Protein AF-A0A6G0Z2K0-F1 (afdb_monomer_lite)

Organism: Aphis craccivora (NCBI:txid307492)

Secondary structure (DSSP, 8-state):
-EEEEHHHHHHHTSTTT--TTEEEEEEEEE--TT-SSPEEEEEEEE-----TT-STTS---

Sequence (61 aa):
MYRVQGGGINVLNQSNNWDPQFEFTYRGLVPMKGKPEPMKVWILTRKRADVENTEALQQQQ

Radius of gyration: 18.02 Å; chains: 1; bounding box: 36×33×54 Å

Foldseek 3Di:
DDKDWPVRVVVCPDPVNDDPQWDWAWDDFADDPPDPGTTTMTDIDGHDPPPPPPVPPPPDD

pLDDT: mean 81.62, std 16.96, range [38.81, 95.56]

InterPro domains:
  IPR029787 Nucleotide cyclase [SSF55073] (18-49)

Structure (mmCIF, N/CA/C/O backbone):
data_AF-A0A6G0Z2K0-F1
#
_entry.id   AF-A0A6G0Z2K0-F1
#
loop_
_atom_site.group_PDB
_atom_site.id
_atom_site.type_symbol
_atom_site.label_atom_id
_atom_site.label_alt_id
_atom_site.label_comp_id
_atom_site.label_asym_id
_atom_site.label_entity_id
_atom_site.label_seq_id
_atom_site.pdbx_PDB_ins_code
_atom_site.Cartn_x
_atom_site.Cartn_y
_atom_site.Cartn_z
_atom_site.occupancy
_atom_site.B_iso_or_equiv
_atom_site.auth_seq_id
_atom_site.auth_comp_id
_atom_site.auth_asym_id
_atom_site.auth_atom_id
_atom_site.pdbx_PDB_model_num
ATOM 1 N N . MET A 1 1 ? 9.070 -12.052 -1.326 1.00 68.31 1 MET A N 1
ATOM 2 C CA . MET A 1 1 ? 7.726 -11.445 -1.200 1.00 68.31 1 MET A CA 1
ATOM 3 C C . MET A 1 1 ? 7.645 -10.781 0.163 1.00 68.31 1 MET A C 1
ATOM 5 O O . MET A 1 1 ? 7.778 -11.484 1.158 1.00 68.31 1 MET A O 1
ATOM 9 N N . TYR A 1 2 ? 7.497 -9.456 0.220 1.00 83.31 2 TYR A N 1
ATOM 10 C CA . TYR A 1 2 ? 7.471 -8.709 1.486 1.00 83.31 2 TYR A CA 1
ATOM 11 C C . TYR A 1 2 ? 6.047 -8.240 1.803 1.00 83.31 2 TYR A C 1
ATOM 13 O O . TYR A 1 2 ? 5.257 -7.998 0.893 1.00 83.31 2 TYR A O 1
ATOM 21 N N . ARG A 1 3 ? 5.703 -8.118 3.090 1.00 82.00 3 ARG A N 1
ATOM 22 C CA . ARG A 1 3 ? 4.439 -7.505 3.530 1.00 82.00 3 ARG A CA 1
ATOM 23 C C . ARG A 1 3 ? 4.710 -6.082 3.987 1.00 82.00 3 ARG A C 1
ATOM 25 O O . ARG A 1 3 ? 5.564 -5.869 4.841 1.00 82.00 3 ARG A O 1
ATOM 32 N N . VAL A 1 4 ? 3.958 -5.136 3.444 1.00 87.56 4 VAL A N 1
ATOM 33 C CA . VAL A 1 4 ? 4.086 -3.712 3.748 1.00 87.56 4 VAL A CA 1
ATOM 34 C C . VAL A 1 4 ? 2.786 -3.221 4.369 1.00 87.56 4 VAL A C 1
ATOM 36 O O . VAL A 1 4 ? 1.692 -3.469 3.867 1.00 87.56 4 VAL A O 1
ATOM 39 N N . GLN A 1 5 ? 2.908 -2.549 5.507 1.00 88.12 5 GLN A N 1
ATOM 40 C CA . GLN A 1 5 ? 1.795 -1.901 6.196 1.00 88.12 5 GLN A CA 1
ATOM 41 C C . GLN A 1 5 ? 1.422 -0.579 5.515 1.00 88.12 5 GLN A C 1
ATOM 43 O O . GLN A 1 5 ? 2.260 0.037 4.863 1.00 88.12 5 GLN A O 1
ATOM 48 N N . GLY A 1 6 ? 0.2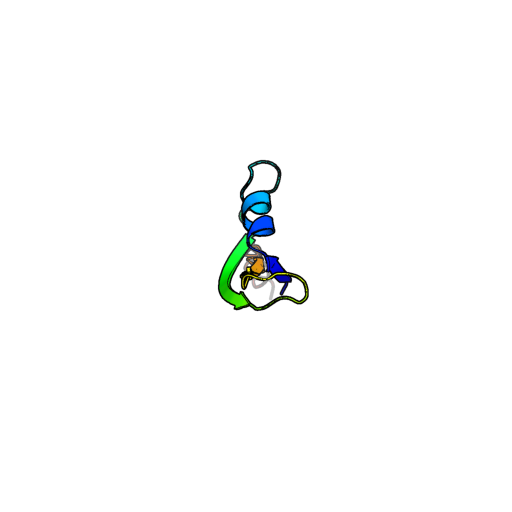04 -0.081 5.742 1.00 81.19 6 GLY A N 1
ATOM 49 C CA . GLY A 1 6 ? -0.264 1.185 5.156 1.00 81.19 6 GLY A CA 1
ATOM 50 C C . GLY A 1 6 ? 0.584 2.426 5.442 1.00 81.19 6 GLY A C 1
ATOM 51 O O . GLY A 1 6 ? 0.594 3.344 4.636 1.00 81.19 6 GLY A O 1
ATOM 52 N N . GLY A 1 7 ? 1.345 2.459 6.538 1.00 85.00 7 GLY A N 1
ATOM 53 C CA . GLY A 1 7 ? 2.333 3.525 6.743 1.00 85.00 7 GLY A CA 1
ATOM 54 C C . GLY A 1 7 ? 3.553 3.388 5.825 1.00 85.00 7 GLY A C 1
ATOM 55 O O . GLY A 1 7 ? 4.065 4.379 5.320 1.00 85.00 7 GLY A O 1
ATOM 56 N N . GLY A 1 8 ? 3.991 2.154 5.566 1.00 85.12 8 GLY A N 1
ATOM 57 C CA . GLY A 1 8 ? 5.180 1.866 4.765 1.00 85.12 8 GLY A CA 1
ATOM 58 C C . GLY A 1 8 ? 5.004 2.179 3.280 1.00 85.12 8 GLY A C 1
ATOM 59 O O . GLY A 1 8 ? 5.932 2.689 2.669 1.00 85.12 8 GLY A O 1
ATOM 60 N N . ILE A 1 9 ? 3.816 1.951 2.708 1.00 87.38 9 ILE A N 1
ATOM 61 C CA . ILE A 1 9 ? 3.533 2.313 1.305 1.00 87.38 9 ILE A CA 1
ATOM 62 C C . ILE A 1 9 ? 3.675 3.822 1.069 1.00 87.38 9 ILE A C 1
ATOM 64 O O . ILE A 1 9 ? 4.238 4.232 0.062 1.00 87.38 9 ILE A O 1
ATOM 68 N N . ASN A 1 10 ? 3.228 4.647 2.022 1.00 88.25 10 ASN A N 1
ATOM 69 C CA . ASN A 1 10 ? 3.325 6.101 1.904 1.00 88.25 10 ASN A CA 1
ATOM 70 C C . ASN A 1 10 ? 4.781 6.558 1.865 1.00 88.25 10 ASN A C 1
ATOM 72 O O . ASN A 1 10 ? 5.114 7.422 1.066 1.00 88.25 10 ASN A O 1
ATOM 76 N N . VAL A 1 11 ? 5.638 5.953 2.692 1.00 92.00 11 VAL A N 1
ATOM 77 C CA . VAL A 1 11 ? 7.079 6.234 2.692 1.00 92.00 11 VAL A CA 1
ATOM 78 C C . VAL A 1 11 ? 7.710 5.787 1.376 1.00 92.00 11 VAL A C 1
ATOM 80 O O . VAL A 1 11 ? 8.433 6.555 0.762 1.00 92.00 11 VAL A O 1
ATOM 83 N N . LEU A 1 12 ? 7.392 4.584 0.890 1.00 91.00 12 LEU A N 1
ATOM 84 C CA . LEU A 1 12 ? 7.950 4.057 -0.364 1.00 91.00 12 LEU A CA 1
ATOM 85 C C . LEU A 1 12 ? 7.490 4.816 -1.621 1.00 91.00 12 LEU A C 1
ATOM 87 O O . LEU A 1 12 ? 8.102 4.669 -2.671 1.00 91.00 12 LEU A O 1
ATOM 91 N N . ASN A 1 13 ? 6.441 5.636 -1.523 1.00 88.25 13 ASN A N 1
ATOM 92 C CA . ASN A 1 13 ? 5.984 6.510 -2.604 1.00 88.25 13 ASN A CA 1
ATOM 93 C C . ASN A 1 13 ? 6.604 7.920 -2.559 1.00 88.25 13 ASN A C 1
ATOM 95 O O . ASN A 1 13 ? 6.313 8.736 -3.432 1.00 88.25 13 ASN A O 1
ATOM 99 N N . GLN A 1 14 ? 7.430 8.237 -1.558 1.00 92.31 14 GLN A N 1
ATOM 100 C CA . GLN A 1 14 ? 8.156 9.508 -1.500 1.00 92.31 14 GLN A CA 1
ATOM 101 C C . GLN A 1 14 ? 9.339 9.490 -2.471 1.00 92.31 14 GLN A C 1
ATOM 103 O O . GLN A 1 14 ? 9.958 8.452 -2.677 1.00 92.31 14 GLN A O 1
ATOM 108 N N . SER A 1 15 ? 9.687 10.638 -3.056 1.00 88.38 15 SER A N 1
ATOM 109 C CA . SER A 1 15 ? 10.695 10.733 -4.127 1.00 88.38 15 SER A CA 1
ATOM 110 C C . SER A 1 15 ? 12.079 10.179 -3.760 1.00 88.38 15 SER A C 1
ATOM 112 O O . SER A 1 15 ? 12.796 9.700 -4.629 1.00 88.38 15 SER A O 1
ATOM 114 N N . ASN A 1 16 ? 12.450 10.218 -2.482 1.00 92.31 16 ASN A N 1
ATOM 115 C CA . ASN A 1 16 ? 13.703 9.688 -1.935 1.00 92.31 16 ASN A CA 1
ATOM 116 C C . ASN A 1 16 ? 13.705 8.161 -1.732 1.00 92.31 16 ASN A C 1
ATOM 118 O O . ASN A 1 16 ? 14.766 7.569 -1.550 1.00 92.31 16 ASN A O 1
ATOM 122 N N . ASN A 1 17 ? 12.531 7.534 -1.712 1.00 90.62 17 ASN A N 1
ATOM 123 C CA . ASN A 1 17 ? 12.329 6.112 -1.442 1.00 90.62 17 ASN A CA 1
ATOM 124 C C . ASN A 1 17 ? 11.627 5.380 -2.595 1.00 90.62 17 ASN A C 1
ATOM 126 O O . ASN A 1 17 ? 11.475 4.158 -2.532 1.00 90.62 17 ASN A O 1
ATOM 130 N N . TRP A 1 18 ? 11.203 6.122 -3.617 1.00 90.94 18 TRP A N 1
ATOM 131 C CA . TRP A 1 18 ? 10.512 5.614 -4.786 1.00 90.94 18 TRP A CA 1
ATOM 132 C C . TRP A 1 18 ? 11.458 4.814 -5.679 1.00 90.94 18 TRP A C 1
ATOM 134 O O . TRP A 1 18 ? 12.572 5.240 -5.980 1.00 90.94 18 TRP A O 1
ATOM 144 N N . ASP A 1 19 ? 10.982 3.654 -6.119 1.00 91.75 19 ASP A N 1
ATOM 145 C CA . ASP A 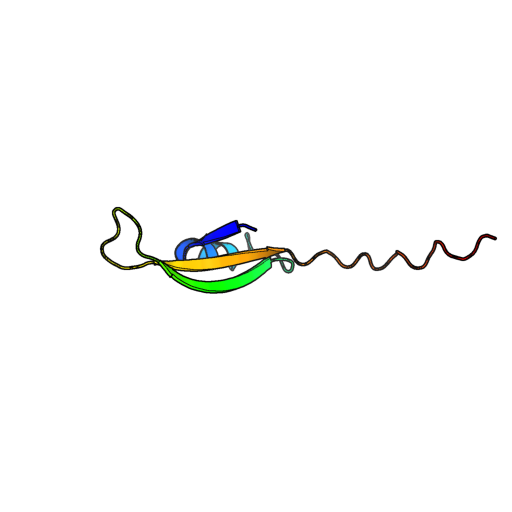1 19 ? 11.678 2.759 -7.037 1.00 91.75 19 ASP A CA 1
ATOM 146 C C . ASP A 1 19 ? 10.656 2.280 -8.085 1.00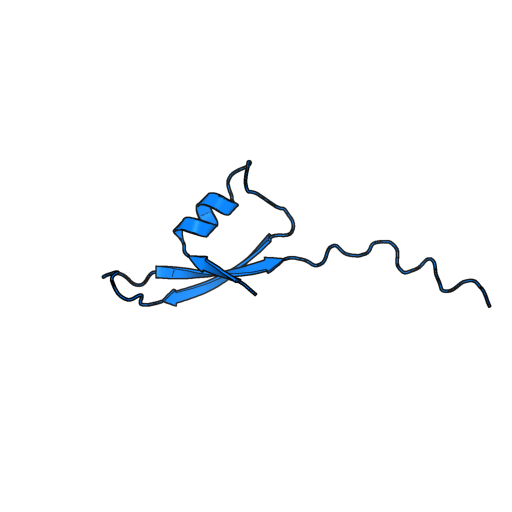 91.75 19 ASP A C 1
ATOM 148 O O . ASP A 1 19 ? 9.624 1.710 -7.706 1.00 91.75 19 ASP A O 1
ATOM 152 N N . PRO A 1 20 ? 10.901 2.492 -9.393 1.00 90.69 20 PRO A N 1
ATOM 153 C CA . PRO A 1 20 ? 9.982 2.072 -10.453 1.00 90.69 20 PRO A CA 1
ATOM 154 C C . PRO A 1 20 ? 9.788 0.551 -10.522 1.00 90.69 20 PRO A C 1
ATOM 156 O O . PRO A 1 20 ? 8.827 0.079 -11.135 1.00 90.69 20 PRO A O 1
ATOM 159 N N . GLN A 1 21 ? 10.683 -0.231 -9.911 1.00 92.19 21 GLN A N 1
ATOM 160 C CA . GLN A 1 21 ? 10.562 -1.682 -9.837 1.00 92.19 21 GLN A CA 1
ATOM 161 C C . GLN A 1 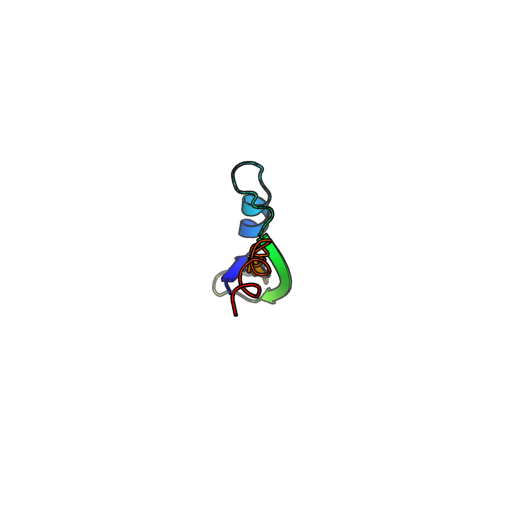21 ? 9.559 -2.135 -8.774 1.00 92.19 21 GLN A C 1
ATOM 163 O O . GLN A 1 21 ? 9.184 -3.307 -8.776 1.00 92.19 21 GLN A O 1
ATOM 168 N N . PHE A 1 22 ? 9.132 -1.268 -7.851 1.00 92.38 22 PHE A N 1
ATOM 169 C CA . PHE A 1 22 ? 8.180 -1.654 -6.815 1.00 92.38 22 PHE A CA 1
ATOM 170 C C . PHE A 1 22 ? 6.773 -1.863 -7.366 1.00 92.38 22 PHE A C 1
ATOM 172 O O . PHE A 1 22 ? 6.195 -1.013 -8.038 1.00 92.38 22 PHE A O 1
ATOM 179 N N . GLU A 1 23 ? 6.188 -2.995 -6.989 1.00 91.69 23 GLU A N 1
ATOM 180 C CA . GLU A 1 23 ? 4.797 -3.328 -7.254 1.00 91.69 23 GLU A CA 1
ATOM 181 C C . GLU A 1 23 ? 4.076 -3.649 -5.953 1.00 91.69 23 GLU A C 1
ATOM 183 O O . GLU A 1 23 ? 4.536 -4.454 -5.138 1.00 91.69 23 GLU A O 1
ATOM 188 N N . PHE A 1 24 ? 2.909 -3.033 -5.775 1.00 92.62 24 PHE A N 1
ATOM 189 C CA . PHE A 1 24 ? 2.112 -3.169 -4.566 1.00 92.62 24 PHE A CA 1
ATOM 190 C C . PHE A 1 24 ? 0.759 -3.792 -4.883 1.00 92.62 24 PHE A C 1
ATOM 192 O O . PHE A 1 24 ? -0.097 -3.171 -5.506 1.00 92.62 24 PHE A O 1
ATOM 199 N N . THR A 1 25 ? 0.531 -5.004 -4.387 1.00 93.81 25 THR A N 1
ATOM 200 C CA . THR A 1 25 ? -0.776 -5.667 -4.471 1.00 93.81 25 THR A CA 1
ATOM 201 C C . THR A 1 25 ? -1.508 -5.517 -3.144 1.00 93.81 25 THR A C 1
ATOM 203 O O . THR A 1 25 ? -1.000 -5.939 -2.103 1.00 93.81 25 THR A O 1
ATOM 206 N N . TYR A 1 26 ? -2.699 -4.913 -3.146 1.00 93.44 26 TYR A N 1
ATOM 207 C CA . TYR A 1 26 ? -3.487 -4.782 -1.920 1.00 93.44 26 TYR A CA 1
ATOM 208 C C . TYR A 1 26 ? -3.970 -6.152 -1.436 1.00 93.44 26 TYR A C 1
ATOM 210 O O . TYR A 1 26 ? -4.574 -6.910 -2.189 1.00 93.44 26 TYR A O 1
ATOM 218 N N . ARG A 1 27 ? -3.706 -6.468 -0.163 1.00 93.94 27 ARG A N 1
ATOM 219 C CA . ARG A 1 27 ? -4.094 -7.745 0.454 1.00 93.94 27 ARG A CA 1
ATOM 220 C C . ARG A 1 27 ? -5.398 -7.644 1.237 1.00 93.94 27 ARG A C 1
ATOM 222 O O . ARG A 1 27 ? -6.092 -8.645 1.376 1.00 93.94 27 ARG A O 1
ATOM 229 N N . GLY A 1 28 ? -5.698 -6.481 1.811 1.00 93.00 28 GLY A N 1
ATOM 230 C CA . GLY A 1 28 ? -6.852 -6.296 2.691 1.00 93.00 28 GLY A CA 1
ATOM 231 C C . GLY A 1 28 ? -6.494 -5.738 4.066 1.00 93.00 28 GLY A C 1
ATOM 232 O O . GLY A 1 28 ? -5.357 -5.342 4.338 1.00 93.00 28 GLY A O 1
ATOM 233 N N . LEU A 1 29 ? -7.495 -5.726 4.941 1.00 95.56 29 LEU A N 1
ATOM 234 C CA . LEU A 1 29 ? -7.362 -5.390 6.354 1.00 95.56 29 LEU A CA 1
ATOM 235 C C . LEU A 1 29 ? -6.880 -6.610 7.151 1.00 95.56 29 LEU A C 1
ATOM 237 O O . LEU A 1 29 ? -7.360 -7.726 6.952 1.00 95.56 29 LEU A O 1
ATOM 241 N N . VAL A 1 30 ? -5.913 -6.406 8.044 1.00 93.44 30 VAL A N 1
ATOM 242 C CA . VAL A 1 30 ? -5.322 -7.461 8.876 1.00 93.44 30 VAL A CA 1
ATOM 243 C C . VAL A 1 30 ? -5.354 -7.027 10.338 1.00 93.44 30 VAL A C 1
ATOM 245 O O . VAL A 1 30 ? -4.734 -6.014 10.672 1.00 93.44 30 VAL A O 1
ATOM 248 N N . PRO A 1 31 ? -6.041 -7.768 11.225 1.00 93.12 31 PRO A N 1
ATOM 249 C CA . PRO A 1 31 ? -5.941 -7.540 12.660 1.00 93.12 31 PRO A CA 1
ATOM 250 C C . PRO A 1 31 ? -4.493 -7.741 13.113 1.00 93.12 31 PRO A C 1
ATOM 252 O O . PRO A 1 31 ? -3.869 -8.753 12.789 1.00 93.12 31 PRO A O 1
ATOM 255 N N . MET A 1 32 ? -3.946 -6.779 13.853 1.00 89.81 32 MET A N 1
ATOM 256 C CA . MET A 1 32 ? -2.600 -6.873 14.415 1.00 89.81 32 MET A CA 1
ATOM 257 C C . MET A 1 32 ? -2.676 -6.742 15.929 1.00 89.81 32 MET A C 1
ATOM 259 O O . MET A 1 32 ? -3.356 -5.859 16.448 1.00 89.81 32 MET A O 1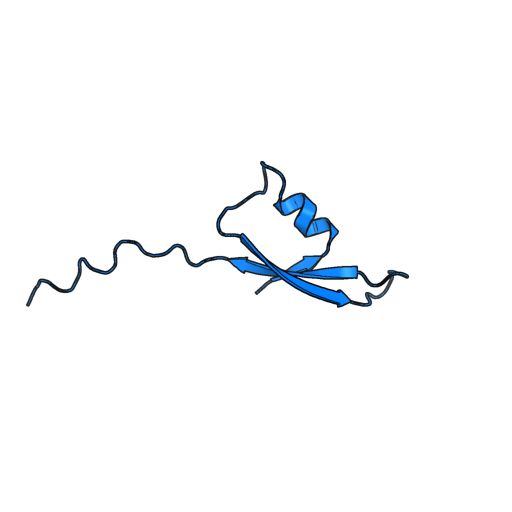
ATOM 263 N N . LYS A 1 33 ? -1.954 -7.604 16.649 1.00 92.50 33 LYS A N 1
ATOM 264 C CA . LYS A 1 33 ? -1.865 -7.515 18.109 1.00 92.50 33 LYS A CA 1
ATOM 265 C C . LYS A 1 33 ? -1.379 -6.116 18.506 1.00 92.50 33 LYS A C 1
ATOM 267 O O . LYS A 1 33 ? -0.371 -5.646 17.987 1.00 92.50 33 LYS A O 1
ATOM 272 N N . GLY A 1 34 ? -2.094 -5.467 19.423 1.00 92.19 34 GLY A N 1
ATOM 273 C CA . GLY A 1 34 ? -1.752 -4.127 19.908 1.00 92.19 34 GLY A CA 1
ATOM 274 C C . GLY A 1 34 ? -2.255 -2.971 19.039 1.00 92.19 34 GLY A C 1
ATOM 275 O O . GLY A 1 34 ? -1.998 -1.822 19.387 1.00 92.19 34 GLY A O 1
ATOM 276 N N . LYS A 1 35 ? -2.991 -3.233 17.948 1.00 88.69 35 LYS A N 1
ATOM 277 C CA . LYS A 1 35 ? -3.754 -2.198 17.239 1.00 88.69 35 LYS A CA 1
ATOM 278 C C . LYS A 1 35 ? -5.254 -2.472 17.342 1.00 88.69 35 LYS A C 1
ATOM 280 O O . LYS A 1 35 ? -5.671 -3.571 16.981 1.00 88.69 35 LYS A O 1
ATOM 285 N N . PRO A 1 36 ? -6.053 -1.498 17.819 1.00 90.88 36 PRO A N 1
ATOM 286 C CA . PRO A 1 36 ? -7.499 -1.671 17.929 1.00 90.88 36 PRO A CA 1
ATOM 287 C C . PRO A 1 36 ? -8.156 -1.777 16.549 1.00 90.88 36 PRO A C 1
ATOM 289 O O . PRO A 1 36 ? -9.091 -2.549 16.369 1.00 90.88 36 PRO A O 1
ATOM 292 N N . GLU A 1 37 ? -7.626 -1.057 15.558 1.00 93.50 37 GLU A N 1
ATOM 293 C CA . GLU A 1 37 ? -8.128 -1.095 14.188 1.00 93.50 37 GLU A CA 1
ATOM 294 C C . GLU A 1 37 ? -7.306 -2.045 13.300 1.00 93.50 37 GLU A C 1
ATOM 296 O O . GLU A 1 37 ? -6.065 -2.011 13.335 1.00 93.50 37 GLU 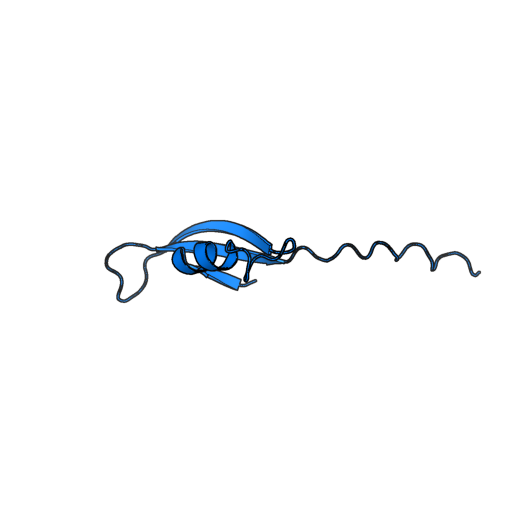A O 1
ATOM 301 N N . PRO A 1 38 ? -7.964 -2.873 12.462 1.00 92.56 38 PRO A N 1
ATOM 302 C CA . PRO A 1 38 ? -7.294 -3.667 11.444 1.00 92.56 38 PRO A CA 1
ATOM 303 C C . PRO A 1 38 ? -6.473 -2.791 10.501 1.00 92.56 38 PRO A C 1
ATOM 305 O O . PRO A 1 38 ? -6.933 -1.773 9.986 1.00 92.56 38 PRO A O 1
ATOM 308 N N . MET A 1 39 ? -5.249 -3.213 10.219 1.00 93.81 39 MET A N 1
ATOM 309 C CA . MET A 1 39 ? -4.346 -2.438 9.390 1.00 93.81 39 MET A CA 1
ATOM 310 C C . MET A 1 39 ? -4.458 -2.843 7.925 1.00 93.81 39 MET A C 1
ATOM 312 O O . MET A 1 39 ? -4.469 -4.028 7.596 1.00 93.81 39 MET A O 1
ATOM 316 N N . LYS A 1 40 ? -4.470 -1.857 7.025 1.00 94.25 40 LYS A N 1
ATOM 317 C CA . LYS A 1 40 ? -4.330 -2.106 5.589 1.00 94.25 40 LYS A CA 1
ATOM 318 C C . LYS A 1 40 ? -2.934 -2.677 5.296 1.00 94.25 40 LYS A C 1
ATOM 320 O O . LYS A 1 40 ? -1.930 -2.107 5.731 1.00 94.25 40 LYS A O 1
ATOM 325 N N . VAL A 1 41 ? -2.874 -3.786 4.563 1.00 94.00 41 VAL A N 1
ATOM 326 C CA . VAL A 1 41 ? -1.624 -4.458 4.187 1.00 94.00 41 VAL A CA 1
ATOM 327 C C . VAL A 1 41 ? -1.548 -4.632 2.676 1.00 94.00 41 VAL A C 1
ATOM 329 O O . VAL A 1 41 ? -2.536 -4.955 2.015 1.00 94.00 41 VAL A O 1
ATOM 332 N N . TRP A 1 42 ? -0.341 -4.458 2.155 1.00 94.25 42 TRP A N 1
ATOM 333 C CA . TRP A 1 42 ? 0.036 -4.700 0.776 1.00 94.25 42 TRP A CA 1
ATOM 334 C C . TRP A 1 42 ? 1.125 -5.761 0.720 1.00 94.25 42 TRP A C 1
ATOM 336 O O . TRP A 1 42 ? 1.915 -5.947 1.649 1.00 94.25 42 TRP A O 1
ATOM 346 N N . ILE A 1 43 ? 1.158 -6.462 -0.396 1.00 93.81 43 ILE A N 1
ATOM 347 C CA . ILE A 1 43 ? 2.263 -7.310 -0.799 1.00 93.81 43 ILE A CA 1
ATOM 348 C C . ILE A 1 43 ? 3.162 -6.448 -1.673 1.00 93.81 43 ILE A C 1
ATOM 350 O O . ILE A 1 43 ? 2.684 -5.872 -2.645 1.00 93.81 43 ILE A O 1
ATOM 354 N N . LEU A 1 44 ? 4.441 -6.380 -1.320 1.00 93.44 44 LEU A N 1
ATOM 355 C CA . LEU A 1 44 ? 5.471 -5.764 -2.142 1.00 93.44 44 LEU A CA 1
ATOM 356 C C . LEU A 1 44 ? 6.223 -6.850 -2.917 1.00 93.44 44 LEU A C 1
ATOM 358 O O . LEU A 1 44 ? 6.827 -7.765 -2.330 1.00 93.44 44 LEU A O 1
ATOM 362 N N . THR A 1 45 ? 6.195 -6.712 -4.234 1.00 92.75 45 THR A N 1
ATOM 363 C CA . THR A 1 45 ? 7.028 -7.434 -5.195 1.00 92.75 45 THR A CA 1
ATOM 364 C C . THR A 1 45 ? 7.958 -6.455 -5.903 1.00 92.75 45 THR A C 1
ATOM 366 O O . THR A 1 45 ? 7.746 -5.243 -5.882 1.00 92.75 45 THR A O 1
ATOM 369 N N . ARG A 1 46 ? 9.035 -6.982 -6.489 1.00 90.25 46 ARG A N 1
ATOM 370 C CA . ARG A 1 46 ? 9.839 -6.235 -7.454 1.00 90.25 46 ARG A CA 1
ATOM 371 C C . ARG A 1 46 ? 9.556 -6.804 -8.831 1.00 90.25 46 ARG A C 1
ATOM 373 O O . ARG A 1 46 ? 9.599 -8.030 -8.981 1.00 90.25 46 ARG A O 1
ATOM 380 N N . LYS A 1 47 ? 9.334 -5.933 -9.812 1.00 87.12 47 LYS A N 1
ATOM 381 C CA . LYS A 1 47 ? 9.475 -6.300 -11.218 1.00 87.12 47 LYS A CA 1
ATOM 382 C C . LYS A 1 47 ? 10.870 -6.880 -11.394 1.00 87.12 47 LYS A C 1
ATOM 384 O O . LYS A 1 47 ? 11.844 -6.333 -10.869 1.00 87.12 47 LYS A O 1
ATOM 389 N N . ARG A 1 48 ? 10.977 -8.008 -12.094 1.00 77.19 48 ARG A N 1
ATOM 390 C CA . ARG A 1 48 ? 12.283 -8.388 -12.630 1.00 77.19 48 ARG A CA 1
ATOM 391 C C . ARG A 1 48 ? 12.657 -7.257 -13.580 1.00 77.19 48 ARG A C 1
ATOM 393 O O . ARG A 1 48 ? 11.814 -6.847 -14.368 1.00 77.19 48 ARG A O 1
ATOM 400 N N . ALA A 1 49 ? 13.861 -6.705 -13.444 1.00 62.06 49 ALA A N 1
ATOM 401 C CA . ALA A 1 49 ? 14.411 -5.928 -14.538 1.00 62.06 49 ALA A CA 1
ATOM 402 C C . ALA A 1 49 ? 14.384 -6.879 -15.730 1.00 62.06 49 ALA A C 1
ATOM 404 O O . ALA A 1 49 ? 15.012 -7.942 -15.664 1.00 62.06 49 ALA A O 1
ATOM 405 N N . ASP A 1 50 ? 13.564 -6.575 -16.729 1.00 58.09 50 ASP A N 1
ATOM 406 C CA . ASP A 1 50 ? 13.615 -7.303 -17.977 1.00 58.09 50 ASP A CA 1
ATOM 407 C C . ASP A 1 50 ? 15.071 -7.234 -18.421 1.00 58.09 50 ASP A C 1
ATOM 409 O O . ASP A 1 50 ? 15.669 -6.162 -18.542 1.00 58.09 50 ASP A O 1
ATOM 413 N N . VAL A 1 51 ? 15.691 -8.404 -18.517 1.00 56.66 51 VAL A N 1
ATOM 414 C CA . VAL A 1 51 ? 17.007 -8.534 -19.113 1.00 56.66 51 VAL A CA 1
ATOM 415 C C . VAL A 1 51 ? 16.776 -8.250 -20.591 1.00 56.66 51 VAL A C 1
ATOM 417 O O . VAL A 1 51 ? 16.590 -9.178 -21.373 1.00 56.66 51 VAL A O 1
ATOM 420 N N . GLU A 1 52 ? 16.755 -6.974 -20.978 1.00 55.25 52 GLU A N 1
ATOM 421 C CA . GLU A 1 52 ? 16.709 -6.511 -22.372 1.00 55.25 52 GLU A CA 1
ATOM 422 C C . GLU A 1 52 ? 18.010 -6.869 -23.129 1.00 55.25 52 GLU A C 1
ATOM 424 O O . GLU A 1 52 ? 18.497 -6.108 -23.954 1.00 55.25 52 GLU A O 1
ATOM 429 N N . ASN A 1 53 ? 18.633 -8.022 -22.844 1.00 50.47 53 ASN A N 1
ATOM 430 C CA . ASN A 1 53 ? 19.851 -8.456 -23.524 1.00 50.47 53 ASN A CA 1
ATOM 431 C C . ASN A 1 53 ? 20.115 -9.976 -23.513 1.00 50.47 53 ASN A C 1
ATOM 433 O O . ASN A 1 53 ? 21.268 -10.399 -23.494 1.00 50.47 53 ASN A O 1
ATOM 437 N N . THR A 1 54 ? 19.077 -10.824 -23.545 1.00 48.69 54 THR A N 1
ATOM 438 C CA . THR A 1 54 ? 19.266 -12.294 -23.677 1.00 48.69 54 THR A CA 1
ATOM 439 C C . THR A 1 54 ? 18.871 -12.863 -25.044 1.00 48.69 54 THR A C 1
ATOM 441 O O . THR A 1 54 ? 18.557 -14.043 -25.144 1.00 48.69 54 THR A O 1
ATOM 444 N N . GLU A 1 55 ? 18.926 -12.062 -26.110 1.00 49.75 55 GLU A N 1
ATOM 445 C CA . GLU A 1 55 ? 18.864 -12.568 -27.497 1.00 49.75 55 GLU A CA 1
ATOM 446 C C . GLU A 1 55 ? 20.230 -12.536 -28.216 1.00 49.75 55 GLU A C 1
ATOM 448 O O . GLU A 1 55 ? 20.349 -12.989 -29.350 1.00 49.75 55 GLU A O 1
ATOM 453 N N . ALA A 1 56 ? 21.309 -12.102 -27.550 1.00 49.66 56 ALA A N 1
ATOM 454 C CA . ALA A 1 56 ? 22.656 -12.049 -28.135 1.00 49.66 56 ALA A CA 1
ATOM 455 C C . ALA A 1 56 ? 23.495 -13.344 -27.976 1.00 49.66 56 ALA A C 1
ATOM 457 O O . ALA A 1 56 ? 24.707 -13.313 -28.168 1.00 49.66 56 ALA A O 1
ATOM 458 N N . LEU A 1 57 ? 22.891 -14.491 -27.635 1.00 51.75 57 LEU A N 1
ATOM 459 C CA . LEU A 1 57 ? 23.598 -15.781 -27.482 1.00 51.75 57 LEU A CA 1
ATOM 460 C C . LEU A 1 57 ? 22.882 -16.957 -28.180 1.00 51.75 57 LEU A C 1
ATOM 462 O O . LEU A 1 57 ? 22.827 -18.065 -27.653 1.00 51.75 57 LEU A O 1
ATOM 466 N N . GLN A 1 58 ? 22.348 -16.734 -29.385 1.00 48.19 58 GLN A N 1
ATOM 467 C CA . GLN A 1 58 ? 21.948 -17.817 -30.304 1.00 48.19 58 GLN A CA 1
ATOM 468 C C . GLN A 1 58 ? 22.521 -17.673 -31.727 1.00 48.19 58 GLN A C 1
ATOM 470 O O . GLN A 1 58 ? 22.001 -18.259 -32.670 1.00 48.19 58 GLN A O 1
ATOM 475 N N . GLN A 1 59 ? 23.631 -16.949 -31.900 1.00 46.69 59 GLN A N 1
ATOM 476 C CA . GLN A 1 59 ? 24.425 -17.017 -33.132 1.00 46.69 59 GLN A CA 1
ATOM 477 C C . GLN A 1 59 ? 25.900 -17.241 -32.807 1.00 46.69 59 GLN A C 1
ATOM 479 O O . GLN A 1 59 ? 26.718 -16.332 -32.874 1.00 46.69 59 GLN A O 1
ATOM 484 N N . GLN A 1 60 ? 26.214 -18.475 -32.423 1.00 41.91 60 GLN A N 1
ATOM 485 C CA . GLN A 1 60 ? 27.496 -19.118 -32.710 1.00 41.91 60 GLN A CA 1
ATOM 486 C C . GLN A 1 60 ? 27.293 -20.635 -32.577 1.00 41.91 60 GLN A C 1
ATOM 488 O O . GLN A 1 60 ? 27.567 -21.243 -31.544 1.00 41.91 60 GLN A O 1
ATOM 493 N N . GLN A 1 61 ? 26.722 -21.213 -33.633 1.00 38.81 61 GLN A N 1
ATOM 494 C CA . GLN A 1 61 ? 27.003 -22.576 -34.081 1.00 38.81 61 GLN A CA 1
ATOM 495 C C . GLN A 1 61 ? 27.567 -22.473 -35.493 1.00 38.81 61 GLN A C 1
ATOM 497 O O . GLN A 1 61 ? 27.089 -21.579 -36.231 1.00 38.81 61 GLN A O 1
#